Protein AF-A0A4Q3VHZ1-F1 (afdb_monomer_lite)

Structure (mmCIF, N/CA/C/O backbone):
data_AF-A0A4Q3VHZ1-F1
#
_entry.id   AF-A0A4Q3VHZ1-F1
#
loop_
_atom_site.group_PDB
_atom_site.id
_atom_site.type_symbol
_atom_site.label_atom_id
_atom_site.label_alt_id
_atom_site.label_comp_id
_atom_site.label_asym_id
_atom_site.label_entity_id
_atom_site.label_seq_id
_atom_site.pdbx_PDB_ins_code
_atom_site.Cartn_x
_atom_site.Cartn_y
_atom_site.Cartn_z
_atom_site.occupancy
_atom_site.B_iso_or_equiv
_atom_site.auth_seq_id
_atom_site.auth_comp_id
_atom_site.auth_asym_id
_atom_site.auth_atom_id
_atom_site.pdbx_PDB_model_num
ATOM 1 N N . MET A 1 1 ? -8.500 -1.356 -5.772 1.00 47.84 1 MET A N 1
ATOM 2 C CA . MET A 1 1 ? -8.655 -1.840 -4.381 1.00 47.84 1 MET A CA 1
ATOM 3 C C . MET A 1 1 ? -9.223 -3.258 -4.365 1.00 47.84 1 MET A C 1
ATOM 5 O O . MET A 1 1 ? -8.487 -4.146 -3.971 1.00 47.84 1 MET A O 1
ATOM 9 N N . ALA A 1 2 ? -10.435 -3.515 -4.884 1.00 48.41 2 ALA A N 1
ATOM 10 C CA . ALA A 1 2 ? -11.005 -4.876 -4.920 1.00 48.41 2 ALA A CA 1
ATOM 11 C C . ALA A 1 2 ? -10.158 -5.911 -5.702 1.00 48.41 2 ALA A C 1
ATOM 13 O O . ALA A 1 2 ? -10.018 -7.039 -5.242 1.00 48.41 2 ALA A O 1
ATOM 14 N N . HIS A 1 3 ? -9.525 -5.523 -6.820 1.00 53.28 3 HIS A N 1
ATOM 15 C CA . HIS A 1 3 ? -8.613 -6.420 -7.552 1.00 53.28 3 HIS A CA 1
ATOM 16 C C . HIS A 1 3 ? -7.369 -6.830 -6.743 1.00 53.28 3 HIS A C 1
ATOM 18 O O . HIS A 1 3 ? -6.983 -7.987 -6.796 1.00 53.28 3 HIS A O 1
ATOM 24 N N . GLY A 1 4 ? -6.793 -5.940 -5.927 1.00 50.22 4 GLY A N 1
ATOM 25 C CA . GLY A 1 4 ? -5.552 -6.231 -5.195 1.00 50.22 4 GLY A CA 1
ATOM 26 C C . GLY A 1 4 ? -5.699 -7.322 -4.131 1.00 50.22 4 GLY A C 1
ATOM 27 O O .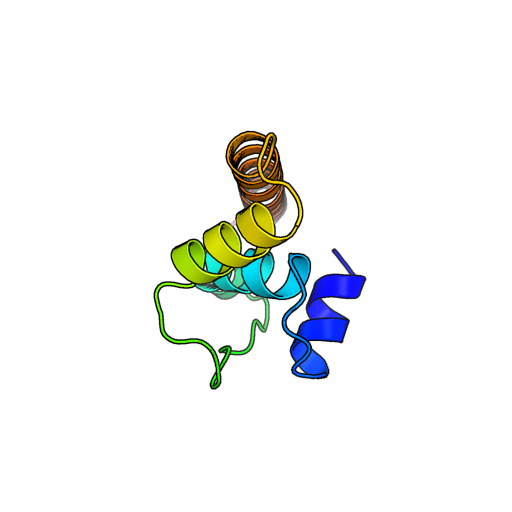 GLY A 1 4 ? -4.831 -8.179 -4.014 1.00 50.22 4 GLY A O 1
ATOM 28 N N . LEU A 1 5 ? -6.818 -7.339 -3.392 1.00 52.75 5 LEU A N 1
ATOM 29 C CA . LEU A 1 5 ? -7.107 -8.418 -2.433 1.00 52.75 5 LEU A CA 1
ATOM 30 C C . LEU A 1 5 ? -7.354 -9.762 -3.137 1.00 52.75 5 LEU A C 1
ATOM 32 O O . LEU A 1 5 ? -6.940 -10.810 -2.642 1.00 52.75 5 LEU A O 1
ATOM 36 N N . HIS A 1 6 ? -8.023 -9.729 -4.292 1.00 57.47 6 HIS A N 1
ATOM 37 C CA . HIS A 1 6 ? -8.299 -10.916 -5.103 1.00 57.47 6 HIS A CA 1
ATOM 38 C C . HIS A 1 6 ? -7.018 -11.506 -5.712 1.00 57.47 6 HIS A C 1
ATOM 40 O O . HIS A 1 6 ? -6.847 -12.725 -5.727 1.00 57.47 6 HIS A O 1
ATOM 46 N N . ASP A 1 7 ? -6.092 -10.651 -6.147 1.00 54.81 7 ASP A N 1
ATOM 47 C CA . ASP A 1 7 ? -4.789 -11.047 -6.692 1.00 54.81 7 ASP A CA 1
ATOM 48 C C . ASP A 1 7 ? -3.855 -11.608 -5.610 1.00 54.81 7 ASP A C 1
ATOM 50 O O . ASP A 1 7 ? -3.224 -12.648 -5.825 1.00 54.81 7 ASP A O 1
ATOM 54 N N . LEU A 1 8 ? -3.847 -11.003 -4.412 1.00 50.84 8 LEU A N 1
ATOM 55 C CA . LEU A 1 8 ? -3.163 -11.533 -3.222 1.00 50.84 8 LEU A CA 1
ATOM 56 C C . LEU A 1 8 ? -3.640 -12.950 -2.887 1.00 50.84 8 LEU A C 1
ATOM 58 O O . LEU A 1 8 ? -2.824 -13.850 -2.688 1.00 50.84 8 LEU A O 1
ATOM 62 N N . GLY A 1 9 ? -4.957 -13.181 -2.906 1.00 56.47 9 GLY A N 1
ATOM 63 C CA . GLY A 1 9 ? -5.541 -14.510 -2.698 1.00 56.47 9 GLY A CA 1
ATOM 64 C C . GLY A 1 9 ? -5.143 -15.541 -3.764 1.00 56.47 9 GLY A C 1
ATOM 65 O O . GLY A 1 9 ? -5.188 -16.743 -3.509 1.00 56.47 9 GLY A O 1
ATOM 66 N N . ARG A 1 10 ? -4.711 -15.087 -4.947 1.00 57.84 10 ARG A N 1
ATOM 67 C CA . ARG A 1 10 ? -4.253 -15.924 -6.067 1.00 57.84 10 ARG A CA 1
ATOM 68 C C . ARG A 1 10 ? -2.734 -16.053 -6.172 1.00 57.84 10 ARG A C 1
ATOM 70 O O . ARG A 1 10 ? -2.264 -16.676 -7.122 1.00 57.84 10 ARG A O 1
ATOM 77 N N . ARG A 1 11 ? -1.969 -15.508 -5.216 1.00 56.19 11 ARG A N 1
ATOM 78 C CA . ARG A 1 11 ? -0.493 -15.445 -5.256 1.00 56.19 11 ARG A CA 1
ATOM 79 C C . ARG A 1 11 ? 0.038 -14.726 -6.507 1.00 56.19 11 ARG A C 1
ATOM 81 O O . ARG A 1 11 ? 1.151 -14.996 -6.952 1.00 56.19 11 ARG A O 1
ATOM 88 N N . HIS A 1 12 ? -0.755 -13.823 -7.085 1.00 60.16 12 HIS A N 1
ATOM 89 C CA . HIS A 1 12 ? -0.324 -13.004 -8.208 1.00 60.16 12 HIS A CA 1
ATOM 90 C C . HIS A 1 12 ? 0.313 -11.726 -7.661 1.00 60.16 12 HIS A C 1
ATOM 92 O O . HIS A 1 12 ? -0.339 -10.943 -6.971 1.00 60.16 12 HIS A O 1
ATOM 98 N N . LEU A 1 13 ? 1.600 -11.531 -7.944 1.00 63.59 13 LEU A N 1
ATOM 99 C CA . LEU A 1 13 ? 2.379 -10.384 -7.473 1.00 63.59 13 LEU A CA 1
ATOM 100 C C . LEU A 1 13 ? 2.111 -9.151 -8.346 1.00 63.59 13 LEU A C 1
ATOM 102 O O . LEU A 1 13 ? 3.006 -8.645 -9.016 1.00 63.59 13 LEU A O 1
ATOM 106 N N . SER A 1 14 ? 0.859 -8.687 -8.366 1.00 70.25 14 SER A N 1
ATOM 107 C CA . SER A 1 14 ? 0.501 -7.419 -9.002 1.00 70.25 14 SER A CA 1
ATOM 108 C C . SER A 1 14 ? 0.989 -6.229 -8.170 1.00 70.25 14 SER A C 1
ATOM 110 O O . SER A 1 14 ? 1.262 -6.334 -6.969 1.00 70.25 14 SER A O 1
ATOM 112 N N . LYS A 1 15 ? 1.069 -5.056 -8.799 1.00 74.00 15 LYS A N 1
ATOM 113 C CA . LYS A 1 15 ? 1.411 -3.794 -8.123 1.00 74.00 15 LYS A CA 1
ATOM 114 C C . LYS A 1 15 ? 0.472 -3.516 -6.954 1.00 74.00 15 LYS A C 1
ATOM 116 O O . LYS A 1 15 ? 0.897 -3.059 -5.899 1.00 74.00 15 LYS A O 1
ATOM 121 N N . GLU A 1 16 ? -0.808 -3.823 -7.126 1.00 73.69 16 GLU A N 1
ATOM 122 C CA . GLU A 1 16 ? -1.838 -3.689 -6.108 1.00 73.69 16 GLU A CA 1
ATOM 123 C C . GLU A 1 16 ? -1.618 -4.658 -4.940 1.00 73.69 16 GLU A C 1
ATOM 125 O O . GLU A 1 16 ? -1.814 -4.261 -3.792 1.00 73.69 16 GLU A O 1
ATOM 130 N N . ALA A 1 17 ? -1.183 -5.89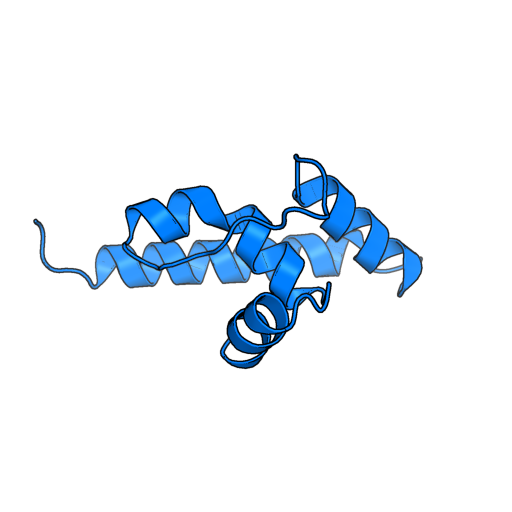4 -5.209 1.00 72.25 17 ALA A N 1
ATOM 131 C CA . ALA A 1 17 ? -0.824 -6.866 -4.177 1.00 72.25 17 ALA A CA 1
ATOM 132 C C . ALA A 1 17 ? 0.384 -6.396 -3.350 1.00 72.25 17 ALA A C 1
ATOM 134 O O . ALA A 1 17 ? 0.338 -6.405 -2.119 1.00 72.25 17 ALA A O 1
ATOM 135 N N . LEU A 1 18 ? 1.437 -5.916 -4.018 1.00 77.69 18 LEU A N 1
ATOM 136 C CA . LEU A 1 18 ? 2.627 -5.363 -3.366 1.00 77.69 18 LEU A CA 1
ATOM 137 C C . LEU A 1 18 ? 2.303 -4.090 -2.570 1.00 77.69 18 LEU A C 1
ATOM 139 O O . LEU A 1 18 ? 2.767 -3.935 -1.443 1.00 77.69 18 LEU A O 1
ATOM 143 N N . LEU A 1 19 ? 1.444 -3.212 -3.095 1.00 81.50 19 LEU A N 1
ATOM 144 C CA . LEU A 1 19 ? 0.984 -2.012 -2.392 1.00 81.50 19 LEU A CA 1
ATOM 145 C C . LEU A 1 19 ? 0.208 -2.351 -1.111 1.00 81.50 19 LEU A C 1
ATOM 147 O O . LEU A 1 19 ? 0.457 -1.758 -0.061 1.00 81.50 19 LEU A O 1
ATOM 151 N N . VAL A 1 20 ? -0.711 -3.318 -1.177 1.00 81.25 20 VAL A N 1
ATOM 152 C CA . VAL A 1 20 ? -1.454 -3.800 -0.001 1.00 81.25 20 VAL A CA 1
ATOM 153 C C . VAL A 1 20 ? -0.511 -4.455 1.012 1.00 81.25 20 VAL A C 1
ATOM 155 O O . VAL A 1 20 ? -0.677 -4.244 2.212 1.00 81.25 20 VAL A O 1
ATOM 158 N N . ALA A 1 21 ? 0.510 -5.185 0.556 1.00 81.69 21 ALA A N 1
ATOM 159 C CA . ALA A 1 21 ? 1.522 -5.769 1.432 1.00 81.69 21 ALA A CA 1
ATOM 160 C C . ALA A 1 21 ? 2.380 -4.698 2.132 1.00 81.69 21 ALA A C 1
ATOM 162 O O . ALA A 1 21 ? 2.621 -4.802 3.335 1.00 81.69 21 ALA A O 1
ATOM 163 N N . VAL A 1 22 ? 2.771 -3.624 1.436 1.00 83.62 22 VAL A N 1
ATOM 164 C CA . VAL A 1 22 ? 3.469 -2.470 2.038 1.00 83.62 22 VAL A CA 1
ATOM 165 C C . VAL A 1 22 ? 2.628 -1.824 3.142 1.00 83.62 22 VAL A C 1
ATOM 167 O O . VAL A 1 22 ? 3.149 -1.510 4.209 1.00 83.62 22 VAL A O 1
ATOM 170 N N . ALA A 1 23 ? 1.320 -1.675 2.923 1.00 84.06 23 ALA A N 1
ATOM 171 C CA . ALA A 1 23 ? 0.398 -1.125 3.917 1.00 84.06 23 ALA A CA 1
ATOM 172 C C . ALA A 1 23 ? -0.092 -2.157 4.954 1.00 84.06 23 ALA A C 1
ATOM 174 O O . ALA A 1 23 ? -0.905 -1.817 5.819 1.00 84.06 23 ALA A O 1
ATOM 175 N N . SER A 1 24 ? 0.382 -3.409 4.890 1.00 85.31 24 SER A N 1
ATOM 176 C CA . SER A 1 24 ? -0.140 -4.514 5.702 1.00 85.31 24 SER A CA 1
ATOM 177 C C . SER A 1 24 ? -0.107 -4.270 7.211 1.00 85.31 24 SER A C 1
ATOM 179 O O . SER A 1 24 ? -1.104 -4.624 7.840 1.00 85.31 24 SER A O 1
ATOM 181 N N . PRO A 1 25 ? 0.919 -3.635 7.824 1.00 83.75 25 PRO A N 1
ATOM 182 C CA . PRO A 1 25 ? 0.916 -3.424 9.271 1.00 83.75 25 PRO A CA 1
ATOM 183 C C . PRO A 1 25 ? -0.277 -2.564 9.713 1.00 83.75 25 PRO A C 1
ATOM 185 O O . PRO A 1 25 ? -1.065 -2.989 10.554 1.00 83.75 25 PRO A O 1
ATOM 188 N N . ARG A 1 26 ? -0.487 -1.416 9.056 1.00 82.44 26 ARG A N 1
ATOM 189 C CA . ARG A 1 26 ? -1.576 -0.479 9.379 1.00 82.44 26 ARG A CA 1
ATOM 190 C C . ARG A 1 26 ? -2.951 -1.041 9.015 1.00 82.44 26 ARG A C 1
ATOM 192 O O . ARG A 1 26 ? -3.907 -0.871 9.758 1.00 82.44 26 ARG A O 1
ATOM 199 N N . LEU A 1 27 ? -3.066 -1.767 7.902 1.00 84.81 27 LEU A N 1
ATOM 200 C CA . LEU A 1 27 ? -4.323 -2.429 7.531 1.00 84.81 27 LEU A CA 1
ATOM 201 C C . LEU A 1 27 ? -4.708 -3.536 8.527 1.00 84.81 27 LEU A C 1
ATOM 203 O O . LEU A 1 27 ? -5.886 -3.679 8.854 1.00 84.81 27 LEU A O 1
ATOM 207 N N . ARG A 1 28 ? -3.735 -4.291 9.051 1.00 86.50 28 ARG A N 1
ATOM 208 C CA . ARG A 1 28 ? -3.977 -5.304 10.091 1.00 86.50 28 ARG A CA 1
ATOM 209 C C . ARG A 1 28 ? -4.414 -4.671 11.411 1.00 86.50 28 ARG A C 1
ATOM 211 O O . ARG A 1 28 ? -5.335 -5.188 12.036 1.00 86.50 28 ARG A O 1
ATOM 218 N N . GLU A 1 29 ? -3.826 -3.539 11.801 1.00 84.62 29 GLU A N 1
ATOM 219 C CA . GLU A 1 29 ? -4.267 -2.759 12.972 1.00 84.62 29 GLU A CA 1
ATOM 220 C C . GLU A 1 29 ? -5.737 -2.316 12.855 1.00 84.62 29 GLU A C 1
ATOM 222 O O . GLU A 1 29 ? -6.485 -2.369 13.832 1.00 84.62 29 GLU A O 1
ATOM 227 N N . LEU A 1 30 ? -6.177 -1.977 11.639 1.00 83.44 30 LEU A N 1
ATOM 228 C CA . LEU A 1 30 ? -7.564 -1.615 11.318 1.00 83.44 30 LEU A CA 1
ATOM 229 C C . LEU A 1 30 ? -8.514 -2.823 11.178 1.00 83.44 30 LEU A C 1
ATOM 231 O O . LEU A 1 30 ? -9.707 -2.650 10.927 1.00 83.44 30 LEU A O 1
ATOM 235 N N . GLY A 1 31 ? -8.012 -4.050 11.354 1.00 84.81 31 GLY A N 1
ATOM 236 C CA . GLY A 1 31 ? -8.802 -5.283 11.323 1.00 84.81 31 GLY A CA 1
ATOM 237 C C . GLY A 1 31 ? -8.964 -5.925 9.942 1.00 84.81 31 GLY A C 1
ATOM 238 O O . GLY A 1 31 ? -9.743 -6.870 9.805 1.00 84.81 31 GLY A O 1
ATOM 239 N N . PHE A 1 32 ? -8.241 -5.465 8.916 1.00 82.25 32 PHE A N 1
ATOM 240 C CA . PHE A 1 32 ? -8.234 -6.138 7.617 1.00 82.25 32 PHE A CA 1
ATOM 241 C C . PHE A 1 32 ? -7.379 -7.409 7.662 1.00 82.25 32 PHE A C 1
ATOM 243 O O . PHE A 1 32 ? -6.223 -7.399 8.090 1.00 82.25 32 PHE A O 1
ATOM 250 N N . ALA A 1 33 ? -7.924 -8.506 7.137 1.00 82.56 33 ALA A N 1
ATOM 251 C CA . ALA A 1 33 ? -7.183 -9.745 6.937 1.00 82.56 33 ALA A CA 1
ATOM 252 C C . ALA A 1 33 ? -6.267 -9.622 5.707 1.00 82.56 33 ALA A C 1
ATOM 254 O O . ALA A 1 33 ? -6.653 -9.967 4.590 1.00 82.56 33 ALA A O 1
ATOM 255 N N . VAL A 1 34 ? -5.054 -9.102 5.910 1.00 81.50 34 VAL A N 1
ATOM 256 C CA . VAL A 1 34 ? -4.020 -9.022 4.867 1.00 81.50 34 VAL A CA 1
ATOM 257 C C . VAL A 1 34 ? -3.061 -10.207 5.021 1.00 81.50 34 VAL A C 1
ATOM 259 O O . VAL A 1 34 ? -2.363 -10.258 6.038 1.00 81.50 34 VAL A O 1
ATOM 262 N N . PRO A 1 35 ? -3.005 -11.156 4.069 1.00 75.75 35 PRO A N 1
ATOM 263 C CA . PRO A 1 35 ? -2.065 -12.273 4.133 1.00 75.75 35 PRO A CA 1
ATOM 264 C C . PRO A 1 35 ? -0.623 -11.793 3.918 1.00 75.75 35 PRO A C 1
ATOM 266 O O . PRO A 1 35 ? -0.394 -10.795 3.235 1.00 75.75 35 PRO A O 1
ATOM 269 N N . ASP A 1 36 ? 0.348 -12.484 4.518 1.00 72.12 36 ASP A N 1
ATOM 270 C CA . ASP A 1 36 ? 1.760 -12.259 4.199 1.00 72.12 36 ASP A CA 1
ATOM 271 C C . ASP A 1 36 ? 2.081 -12.801 2.803 1.00 72.12 36 ASP A C 1
ATOM 273 O O . ASP A 1 36 ? 1.578 -13.848 2.385 1.00 72.12 36 ASP A O 1
ATOM 277 N N . LEU A 1 37 ? 2.941 -12.089 2.075 1.00 71.25 37 LEU A N 1
ATOM 278 C CA . LEU A 1 37 ? 3.466 -12.563 0.801 1.00 71.25 37 LEU A CA 1
ATOM 279 C C . LEU A 1 37 ? 4.637 -13.508 1.078 1.00 71.25 37 LEU A C 1
ATOM 281 O O . LEU A 1 37 ? 5.788 -13.091 1.062 1.00 71.25 37 LEU A O 1
ATOM 285 N N . GLU A 1 38 ? 4.348 -14.790 1.311 1.00 68.69 38 GLU A N 1
ATOM 286 C CA . GLU A 1 38 ? 5.362 -15.822 1.620 1.00 68.69 38 GLU A CA 1
ATOM 287 C C . GLU A 1 38 ? 6.505 -15.889 0.589 1.00 68.69 38 GLU A C 1
ATOM 289 O O . GLU A 1 38 ? 7.622 -16.286 0.910 1.00 68.69 38 GLU A O 1
ATOM 294 N N . THR A 1 39 ? 6.226 -15.516 -0.662 1.00 68.50 39 THR A N 1
ATOM 295 C CA . THR A 1 39 ? 7.176 -15.570 -1.780 1.00 68.50 39 THR A CA 1
ATOM 296 C C . THR A 1 39 ? 7.955 -14.274 -1.995 1.00 68.50 39 THR A C 1
ATOM 298 O O . THR A 1 39 ? 8.825 -14.247 -2.862 1.00 68.50 39 THR A O 1
ATOM 301 N N . VAL A 1 40 ? 7.642 -13.199 -1.264 1.00 66.31 40 VAL A N 1
ATOM 302 C CA . VAL A 1 40 ? 8.326 -11.906 -1.391 1.00 66.31 40 VAL A CA 1
ATOM 303 C C . VAL A 1 40 ? 9.032 -11.598 -0.077 1.00 66.31 40 VAL A C 1
ATOM 305 O O . VAL A 1 40 ? 8.370 -11.452 0.949 1.00 66.31 40 VAL A O 1
ATOM 308 N N . PRO A 1 41 ? 10.367 -11.483 -0.069 1.00 69.69 41 PRO A N 1
ATOM 309 C CA . PRO A 1 41 ? 11.075 -11.114 1.142 1.00 69.69 41 PRO A CA 1
ATOM 310 C C . PRO A 1 41 ? 10.710 -9.684 1.549 1.00 69.69 41 PRO A C 1
ATOM 312 O O . PRO A 1 41 ? 10.615 -8.778 0.720 1.00 69.69 41 PRO A O 1
ATOM 315 N N . MET A 1 42 ? 10.530 -9.475 2.850 1.00 71.50 42 MET A N 1
ATOM 316 C CA . MET A 1 42 ? 10.455 -8.126 3.393 1.00 71.50 42 MET A CA 1
ATOM 317 C C . MET A 1 42 ? 11.813 -7.407 3.262 1.00 71.50 42 MET A C 1
ATOM 319 O O . MET A 1 42 ? 12.853 -8.049 3.427 1.00 71.50 42 MET A O 1
ATOM 323 N N . PRO A 1 43 ? 11.816 -6.074 3.051 1.00 75.25 43 PRO A N 1
ATOM 324 C CA . PRO A 1 43 ? 10.647 -5.191 3.052 1.00 75.25 43 PRO A CA 1
ATOM 325 C C . PRO A 1 43 ? 9.952 -5.086 1.675 1.00 75.25 43 PRO A C 1
ATOM 327 O O . PRO A 1 43 ? 10.590 -4.953 0.634 1.00 75.25 43 PRO A O 1
ATOM 330 N N . TYR A 1 44 ? 8.611 -5.103 1.670 1.00 79.25 44 TYR A N 1
ATOM 331 C CA . TYR A 1 44 ? 7.793 -5.144 0.442 1.00 79.25 44 TYR A CA 1
ATOM 332 C C . TYR A 1 44 ? 7.877 -3.872 -0.425 1.00 79.25 44 TYR A C 1
ATOM 334 O O . TYR A 1 44 ? 7.493 -3.884 -1.593 1.00 79.25 44 TYR A O 1
ATOM 342 N N . ASN A 1 45 ? 8.374 -2.766 0.136 1.00 78.19 45 ASN A N 1
ATOM 343 C CA . ASN A 1 45 ? 8.527 -1.487 -0.560 1.00 78.19 45 ASN A CA 1
ATOM 344 C C . ASN A 1 45 ? 9.568 -1.560 -1.684 1.00 78.19 45 ASN A C 1
ATOM 346 O O . ASN A 1 45 ? 9.353 -0.971 -2.738 1.00 78.19 45 ASN A O 1
ATOM 350 N N . HIS A 1 46 ? 10.654 -2.310 -1.480 1.00 80.00 46 HIS A N 1
ATOM 351 C CA . HIS A 1 46 ? 11.680 -2.528 -2.498 1.00 80.00 46 HIS A CA 1
ATOM 352 C C . HIS A 1 46 ? 11.114 -3.324 -3.674 1.00 80.00 46 HIS A C 1
ATOM 354 O O . HIS A 1 46 ? 11.239 -2.893 -4.814 1.00 80.00 46 HIS A O 1
ATOM 360 N N . ALA A 1 47 ? 10.391 -4.414 -3.398 1.00 80.06 47 ALA A N 1
ATOM 361 C CA . ALA A 1 47 ? 9.749 -5.215 -4.439 1.00 80.06 47 ALA A CA 1
ATOM 362 C C . ALA A 1 47 ? 8.708 -4.410 -5.243 1.00 80.06 47 ALA A C 1
ATOM 364 O O . ALA A 1 47 ? 8.614 -4.557 -6.459 1.00 80.06 47 ALA A O 1
ATOM 365 N N . LEU A 1 48 ? 7.946 -3.524 -4.585 1.00 80.38 48 LEU A N 1
ATOM 366 C CA . LEU A 1 48 ? 7.025 -2.613 -5.273 1.00 80.38 48 LEU A CA 1
ATOM 367 C C . LEU A 1 48 ? 7.767 -1.610 -6.163 1.00 80.38 48 LEU A C 1
ATOM 369 O O . LEU A 1 48 ? 7.325 -1.342 -7.278 1.00 80.38 48 LEU A O 1
ATOM 373 N N . TYR A 1 49 ? 8.872 -1.050 -5.672 1.00 79.25 49 TYR A N 1
ATOM 374 C CA . TYR A 1 49 ? 9.686 -0.114 -6.438 1.00 79.25 49 TYR A CA 1
ATOM 375 C C . TYR A 1 49 ? 10.275 -0.785 -7.686 1.00 79.25 49 TYR A C 1
ATOM 377 O O . TYR A 1 49 ? 10.076 -0.278 -8.785 1.00 79.25 49 TYR A O 1
ATOM 385 N N . GLU A 1 50 ? 10.898 -1.957 -7.539 1.00 82.25 50 GLU A N 1
ATOM 386 C CA . GLU A 1 50 ? 11.468 -2.727 -8.655 1.00 82.25 50 GLU A CA 1
ATOM 387 C C . GLU A 1 50 ? 10.406 -3.095 -9.701 1.00 82.25 50 GLU A C 1
ATOM 389 O O . GLU A 1 50 ? 10.632 -2.934 -10.899 1.00 82.25 50 GLU A O 1
ATOM 394 N N . ALA A 1 51 ? 9.215 -3.525 -9.266 1.00 78.69 51 ALA A N 1
ATOM 395 C CA . ALA A 1 51 ? 8.113 -3.844 -10.174 1.00 78.69 51 ALA A CA 1
ATOM 396 C C . ALA A 1 51 ? 7.614 -2.616 -10.959 1.00 78.69 51 ALA A C 1
ATOM 398 O O . ALA A 1 51 ? 7.217 -2.732 -12.118 1.00 78.69 51 ALA A O 1
ATOM 399 N N . LEU A 1 52 ? 7.622 -1.430 -10.345 1.00 78.94 52 LEU A N 1
ATOM 400 C CA . LEU A 1 52 ? 7.235 -0.184 -11.009 1.00 78.94 52 LEU A CA 1
ATOM 401 C C . LEU A 1 52 ? 8.321 0.330 -11.955 1.00 78.94 52 LEU A C 1
ATOM 403 O O . LEU A 1 52 ? 7.998 0.824 -13.033 1.00 78.94 52 LEU A O 1
ATOM 407 N N . GLU A 1 53 ? 9.587 0.199 -11.569 1.00 79.69 53 GLU A N 1
ATOM 408 C CA . GLU A 1 53 ? 10.732 0.619 -12.376 1.00 79.69 53 GLU A CA 1
ATOM 409 C C . GLU A 1 53 ? 10.910 -0.270 -13.616 1.00 79.69 53 GLU A C 1
ATOM 411 O O . GLU A 1 53 ? 11.196 0.234 -14.701 1.00 79.69 53 GLU A O 1
ATOM 416 N N . ALA A 1 54 ? 10.655 -1.577 -13.486 1.00 76.12 54 ALA A N 1
ATOM 417 C CA . ALA A 1 54 ? 10.689 -2.527 -14.597 1.00 76.12 54 ALA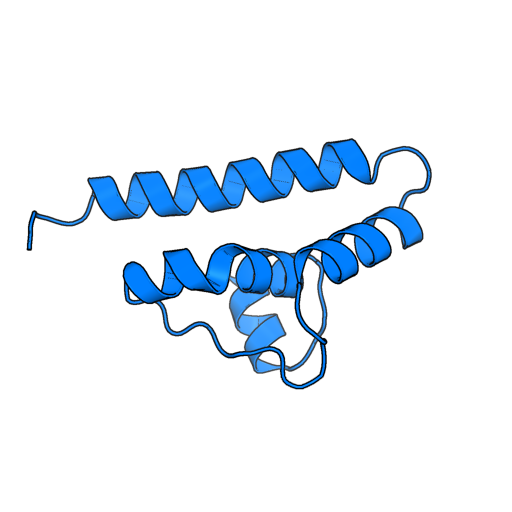 A CA 1
ATOM 418 C C . ALA A 1 54 ? 9.612 -2.260 -15.665 1.00 76.12 54 ALA A C 1
ATOM 420 O O . ALA A 1 54 ? 9.812 -2.592 -16.834 1.00 76.12 54 ALA A O 1
ATOM 421 N N . GLU A 1 55 ? 8.474 -1.675 -15.282 1.00 69.56 55 GLU A N 1
ATOM 422 C CA . GLU A 1 55 ? 7.388 -1.351 -16.213 1.00 69.56 55 GLU A CA 1
ATOM 423 C C . GLU A 1 55 ? 7.491 0.056 -16.818 1.00 69.56 55 GLU A C 1
ATOM 425 O O . GLU A 1 55 ? 7.008 0.262 -17.932 1.00 69.56 55 GLU A O 1
ATOM 430 N N . ASP A 1 56 ? 8.100 1.023 -16.123 1.00 62.06 56 ASP A N 1
ATOM 431 C CA . ASP A 1 56 ? 8.204 2.401 -16.612 1.00 62.06 56 ASP A CA 1
ATOM 432 C C . ASP A 1 56 ? 9.464 3.113 -16.081 1.00 62.06 56 ASP A C 1
ATOM 434 O O . ASP A 1 56 ? 9.466 3.747 -15.019 1.00 62.06 56 ASP A O 1
ATOM 438 N N . LEU A 1 57 ? 10.543 3.036 -16.871 1.00 56.50 57 LEU A N 1
ATOM 439 C CA . LEU A 1 57 ? 11.867 3.608 -16.584 1.00 56.50 57 LEU A CA 1
ATOM 440 C C . LEU A 1 57 ? 11.860 5.134 -16.35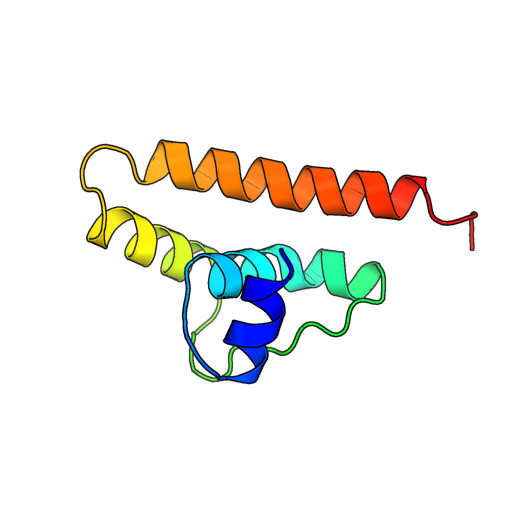2 1.00 56.50 57 LEU A C 1
ATOM 442 O O . LEU A 1 57 ? 12.845 5.670 -15.848 1.00 56.50 57 LEU A O 1
ATOM 446 N N . ALA A 1 58 ? 10.789 5.852 -16.717 1.00 59.25 58 ALA A N 1
ATOM 447 C CA . ALA A 1 58 ? 10.714 7.311 -16.600 1.00 59.25 58 ALA A CA 1
ATOM 448 C C . ALA A 1 58 ? 9.795 7.816 -15.466 1.00 59.25 58 ALA A C 1
ATOM 450 O O . ALA A 1 58 ? 9.909 8.975 -15.067 1.00 59.25 58 ALA A O 1
ATOM 451 N N . SER A 1 59 ? 8.895 6.976 -14.934 1.00 61.41 59 SER A N 1
ATOM 452 C CA . SER A 1 59 ? 7.793 7.397 -14.040 1.00 61.41 59 SER A CA 1
ATOM 453 C C . SER A 1 59 ? 7.693 6.607 -12.724 1.00 61.41 59 SER A C 1
ATOM 455 O O . SER A 1 59 ? 6.945 7.007 -11.824 1.00 61.41 59 SER A O 1
ATOM 457 N N . GLY A 1 60 ? 8.462 5.522 -12.558 1.00 65.81 60 GLY A N 1
ATOM 458 C CA . GLY A 1 60 ? 8.327 4.582 -11.433 1.00 65.81 60 GLY A CA 1
ATOM 4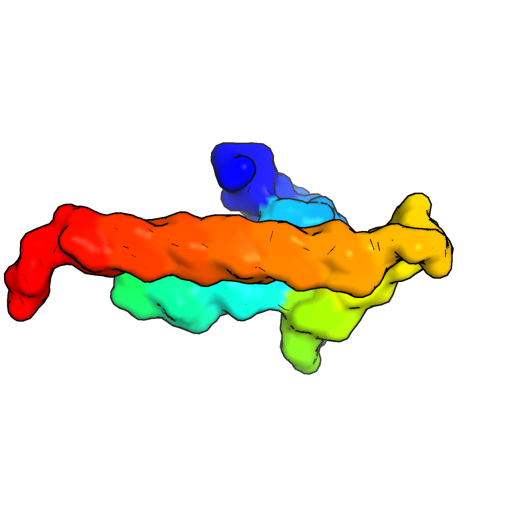59 C C . GLY A 1 60 ? 8.212 5.243 -10.052 1.00 65.81 60 GLY A C 1
ATOM 460 O O . GLY A 1 60 ? 7.333 4.892 -9.264 1.00 65.81 60 GLY A O 1
ATOM 461 N N . HIS A 1 61 ? 9.002 6.289 -9.788 1.00 69.38 61 HIS A N 1
ATOM 462 C CA . HIS A 1 61 ? 8.985 7.007 -8.508 1.00 69.38 61 HIS A CA 1
ATOM 463 C C . HIS A 1 61 ? 7.711 7.854 -8.283 1.00 69.38 61 HIS A C 1
ATOM 465 O O . HIS A 1 61 ? 7.184 7.916 -7.169 1.00 69.38 61 HIS A O 1
ATOM 471 N N . GLY A 1 62 ? 7.169 8.485 -9.331 1.00 75.00 62 GLY A N 1
ATOM 472 C CA . GLY A 1 62 ? 5.936 9.279 -9.253 1.00 75.00 62 GLY A CA 1
ATOM 473 C C . GLY A 1 62 ? 4.695 8.403 -9.077 1.00 75.00 62 GLY A C 1
ATOM 474 O O . GLY A 1 62 ? 3.824 8.700 -8.252 1.00 75.00 62 GLY A O 1
ATOM 475 N N . THR A 1 63 ? 4.646 7.279 -9.796 1.00 75.88 63 THR A N 1
ATOM 476 C CA . THR A 1 63 ? 3.598 6.266 -9.629 1.00 75.88 63 THR A CA 1
ATOM 477 C C . THR A 1 63 ? 3.667 5.617 -8.246 1.00 75.88 63 THR A C 1
ATOM 479 O O . THR A 1 63 ? 2.636 5.523 -7.580 1.00 75.88 63 THR A O 1
ATOM 482 N N . TYR A 1 64 ? 4.864 5.260 -7.768 1.00 79.19 64 TYR A N 1
ATOM 483 C CA . TYR A 1 64 ? 5.078 4.708 -6.426 1.00 79.19 64 TYR A CA 1
ATOM 484 C C . TYR A 1 64 ? 4.518 5.627 -5.333 1.00 79.19 64 TYR A C 1
ATOM 486 O O . TYR A 1 64 ? 3.664 5.214 -4.546 1.00 79.19 64 TYR A O 1
ATOM 494 N N . ASN A 1 65 ? 4.933 6.898 -5.328 1.00 81.62 65 ASN A N 1
ATOM 495 C CA . ASN A 1 65 ? 4.512 7.857 -4.306 1.00 81.62 65 ASN A CA 1
ATOM 496 C C . ASN A 1 65 ? 3.001 8.117 -4.345 1.00 81.62 65 ASN A C 1
ATOM 498 O O . ASN A 1 65 ? 2.359 8.200 -3.299 1.00 81.62 65 ASN A O 1
ATOM 502 N N . SER A 1 66 ? 2.412 8.187 -5.542 1.00 84.25 66 SER A N 1
ATOM 503 C CA . SER A 1 66 ? 0.968 8.392 -5.706 1.00 84.25 66 SER A CA 1
ATOM 504 C C . SER A 1 66 ? 0.152 7.208 -5.178 1.00 84.25 66 SER A C 1
ATOM 506 O O . SER A 1 66 ? -0.877 7.396 -4.525 1.00 84.25 66 SER A O 1
ATOM 508 N N . LEU A 1 67 ? 0.609 5.980 -5.434 1.00 82.19 67 LEU A N 1
ATOM 509 C CA . LEU A 1 67 ? -0.037 4.763 -4.946 1.00 82.19 67 LEU A CA 1
ATOM 510 C C . LEU A 1 67 ? 0.079 4.637 -3.425 1.00 82.19 67 LEU A C 1
ATOM 512 O O . LEU A 1 67 ? -0.920 4.350 -2.759 1.00 82.19 67 LEU A O 1
ATOM 516 N N . LEU A 1 68 ? 1.263 4.913 -2.873 1.00 82.56 68 LEU A N 1
ATOM 517 C CA . LEU A 1 68 ? 1.497 4.883 -1.432 1.00 82.56 68 LEU A CA 1
ATOM 518 C C . LEU A 1 68 ? 0.636 5.926 -0.705 1.00 82.56 68 LEU A C 1
ATOM 520 O O . LEU A 1 68 ? -0.053 5.597 0.260 1.00 82.56 68 LEU A O 1
ATOM 524 N N . ALA A 1 69 ? 0.589 7.160 -1.213 1.00 82.88 69 ALA A N 1
ATOM 525 C CA . ALA A 1 69 ? -0.258 8.211 -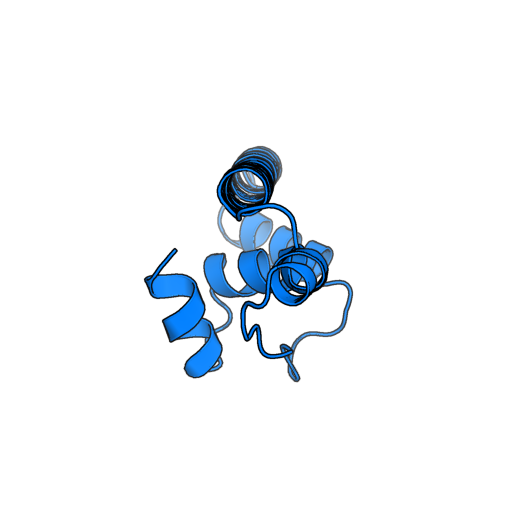0.656 1.00 82.88 69 ALA A CA 1
ATOM 526 C C . ALA A 1 69 ? -1.743 7.815 -0.667 1.00 82.88 69 ALA A C 1
ATOM 528 O O . ALA A 1 69 ? -2.462 8.045 0.305 1.00 82.88 69 ALA A O 1
ATOM 529 N N . ARG A 1 70 ? -2.205 7.165 -1.742 1.00 85.31 70 ARG A N 1
ATOM 530 C CA . ARG A 1 70 ? -3.597 6.721 -1.867 1.00 85.31 70 ARG A CA 1
ATOM 531 C C . ARG A 1 70 ? -3.967 5.640 -0.854 1.00 85.31 70 ARG A C 1
ATOM 533 O O . ARG A 1 70 ? -5.072 5.692 -0.317 1.00 85.31 70 ARG A O 1
ATOM 540 N N . ILE A 1 71 ? -3.092 4.663 -0.599 1.00 83.88 71 ILE A N 1
ATOM 541 C CA . ILE A 1 71 ? -3.403 3.594 0.362 1.00 83.88 71 ILE A CA 1
ATOM 542 C C . ILE A 1 71 ? -3.322 4.075 1.814 1.00 83.88 71 ILE A C 1
ATOM 544 O O . ILE A 1 71 ? -4.164 3.686 2.620 1.00 83.88 71 ILE A O 1
ATOM 548 N N . VAL A 1 72 ? -2.391 4.983 2.127 1.00 83.12 72 VAL A N 1
ATOM 549 C CA . VAL A 1 72 ? -2.318 5.640 3.442 1.00 83.12 72 VAL A CA 1
ATOM 550 C C . VAL A 1 72 ? -3.561 6.495 3.682 1.00 83.12 72 VAL A C 1
ATOM 552 O O . VAL A 1 72 ? -4.238 6.313 4.686 1.00 83.12 72 VAL A O 1
ATOM 555 N N . SER A 1 73 ? -3.942 7.337 2.717 1.00 82.56 73 SER A N 1
ATOM 556 C CA . SER A 1 73 ? -5.153 8.162 2.815 1.00 82.56 73 SER A CA 1
ATOM 557 C C . SER A 1 73 ? -6.428 7.326 2.979 1.00 82.56 73 SER A C 1
ATOM 559 O O . SER A 1 73 ? -7.319 7.705 3.742 1.00 82.56 73 SER A O 1
ATOM 561 N N . PHE A 1 74 ? -6.515 6.173 2.306 1.00 84.50 74 PHE A N 1
ATOM 562 C CA . PHE A 1 74 ? -7.607 5.221 2.510 1.00 84.50 74 PHE A CA 1
ATOM 563 C C . PHE A 1 74 ? -7.628 4.678 3.944 1.00 84.50 74 PHE A C 1
ATOM 565 O O . PHE A 1 74 ? -8.682 4.703 4.576 1.00 84.50 74 PHE A O 1
ATOM 572 N N . ALA A 1 75 ? -6.484 4.213 4.457 1.00 82.81 75 ALA A N 1
ATOM 573 C CA . ALA A 1 75 ? -6.379 3.676 5.811 1.00 82.81 75 ALA A CA 1
ATOM 574 C C . ALA A 1 75 ? -6.753 4.729 6.866 1.00 82.81 75 ALA A C 1
ATOM 576 O O . ALA A 1 75 ? -7.537 4.436 7.763 1.00 82.81 75 ALA A O 1
ATOM 577 N N . ASP A 1 76 ? -6.275 5.964 6.709 1.00 82.56 76 ASP A N 1
ATOM 578 C CA . ASP A 1 76 ? -6.571 7.065 7.631 1.00 82.56 76 ASP A CA 1
ATOM 579 C C . ASP A 1 76 ? -8.051 7.466 7.597 1.00 82.56 76 ASP A C 1
ATOM 581 O O . ASP A 1 76 ? -8.665 7.701 8.636 1.00 82.56 76 ASP A O 1
ATOM 585 N N . SER A 1 77 ? -8.656 7.499 6.405 1.00 82.38 77 SER A N 1
ATOM 586 C CA . SER A 1 77 ? -10.091 7.782 6.265 1.00 82.38 77 SER A CA 1
ATOM 587 C C . SER A 1 77 ? -10.948 6.676 6.884 1.00 82.38 77 SER A C 1
ATOM 589 O O . SER A 1 77 ? -11.991 6.958 7.471 1.00 82.38 77 SER A O 1
ATOM 591 N N . TYR A 1 78 ? -10.518 5.418 6.752 1.00 83.88 78 TYR A N 1
ATOM 592 C CA . TYR A 1 78 ? -11.204 4.274 7.344 1.00 83.88 78 TYR A CA 1
ATOM 593 C C . TYR A 1 78 ? -11.120 4.302 8.875 1.00 83.88 78 TYR A C 1
ATOM 595 O O . TYR A 1 78 ? -12.147 4.147 9.532 1.00 83.88 78 TYR A O 1
ATOM 603 N N . ASP A 1 79 ? -9.938 4.579 9.430 1.00 83.81 79 ASP A N 1
ATOM 604 C CA . ASP A 1 79 ? -9.715 4.738 10.873 1.00 83.81 79 ASP A CA 1
ATOM 605 C C . ASP A 1 79 ? -10.600 5.843 11.465 1.00 83.81 79 ASP A C 1
ATOM 607 O O . ASP A 1 79 ? -11.351 5.613 12.408 1.00 83.81 79 ASP A O 1
ATOM 611 N N . ALA A 1 80 ? -10.628 7.019 10.829 1.00 82.44 80 ALA A N 1
ATOM 612 C CA . ALA A 1 80 ? -11.473 8.136 11.255 1.00 82.44 80 ALA A CA 1
ATOM 613 C C . ALA A 1 80 ? -12.984 7.839 11.168 1.00 82.44 80 ALA A C 1
ATOM 615 O O . ALA A 1 80 ? -13.783 8.491 11.840 1.00 82.44 80 ALA A O 1
ATOM 616 N N . SER A 1 81 ? -13.386 6.882 10.325 1.00 81.19 81 SER A N 1
ATOM 617 C CA . SER A 1 81 ? -14.781 6.454 10.186 1.00 81.19 81 SER A CA 1
ATOM 618 C C . SER A 1 81 ? -15.193 5.370 11.185 1.00 81.19 81 SER A C 1
ATOM 620 O O . SER A 1 81 ? -16.392 5.133 11.362 1.00 81.19 81 SER A O 1
ATOM 622 N N . MET A 1 82 ? -14.231 4.714 11.847 1.00 73.00 82 MET A N 1
ATOM 623 C CA . MET A 1 82 ? -14.536 3.772 12.917 1.00 73.00 82 MET A CA 1
ATOM 624 C C . MET A 1 82 ? -14.965 4.543 14.175 1.00 73.00 82 MET A C 1
ATOM 626 O O . MET A 1 82 ? -14.268 5.465 14.603 1.00 73.00 82 MET A O 1
ATOM 630 N N . PRO A 1 83 ? -16.100 4.189 14.807 1.00 61.88 83 PRO A N 1
ATOM 631 C CA . PRO A 1 83 ? -16.425 4.726 16.121 1.00 61.88 83 PRO A CA 1
ATOM 632 C C . PRO A 1 83 ? -15.319 4.327 17.108 1.00 61.88 83 PRO A C 1
ATOM 634 O O . PRO A 1 83 ? -14.861 3.183 17.079 1.00 61.88 83 PRO A O 1
ATOM 637 N N . LEU A 1 84 ? -14.886 5.279 17.947 1.00 59.75 84 LEU A N 1
ATOM 638 C CA . LEU A 1 84 ? -13.861 5.079 18.981 1.00 59.75 84 LEU A CA 1
ATOM 639 C C . LEU A 1 84 ? -14.122 3.755 19.726 1.00 59.75 84 LEU A C 1
ATOM 641 O O . LEU A 1 84 ? -15.210 3.575 20.277 1.00 59.75 84 LEU A O 1
ATOM 645 N N . LYS A 1 85 ? -13.145 2.839 19.675 1.00 54.47 85 LYS A N 1
ATOM 646 C CA . LYS A 1 85 ? -13.146 1.581 20.440 1.00 54.47 85 LYS A CA 1
ATOM 647 C C . LYS A 1 85 ? -13.208 1.836 21.941 1.00 54.47 85 LYS A C 1
ATOM 649 O O . LYS A 1 85 ? -12.533 2.784 22.401 1.00 54.47 85 LYS A O 1
#

Sequence (85 aa):
MAHGLHDLGRRHLSKEALLVAVASPRLRELGFAVPDLETVPMPYNHALYEALEAEDLASGHGTYNSLLARIVSFADSYDASMPLK

Radius of gyration: 13.22 Å; chains: 1; bounding box: 28×25×37 Å

Secondary structure (DSSP, 8-state):
-HHHHHHHHTT---HHHHHHHHTHHHHHHTT------TTSPSPHHHHHHHHHHHH-TTTHHHHHHHHHHHHHHHHHHHHHHS---

pLDDT: mean 73.63, std 10.96, range [47.84, 86.5]

Foldseek 3Di:
DVVLQVCQVVLNPDLSVLLCQQCVVLCVVLVDPNDHSPPDDPPSLVVSLVVQCVVPVPCSVVVSVVSNVVVVVVSVVSVVPDDDD